Protein AF-A0A9D8H503-F1 (afdb_monomer_lite)

Sequence (81 aa):
MRARLTAIFLTVATALLALAPAALGADGEGLYGRTDDKVITFFAFGVIAFFAILVTVLSLLQIRLDNRKDRRTQDLKRLGS

pLDDT: mean 87.9, std 11.28, range [52.47, 98.69]

Secondary structure (DSSP, 8-state):
-HHHHHHHHHHHHHHHHHHHHHHS-TTS--TT-SPPHHHHHHHHHHHHHHHHHHHHHHHHHHHHHHHHHHHHHHHHHHH--

Structure (mmCIF, N/CA/C/O backbone):
data_AF-A0A9D8H503-F1
#
_entry.id   AF-A0A9D8H503-F1
#
loop_
_atom_site.group_PDB
_atom_site.id
_atom_site.type_symbol
_atom_site.label_atom_id
_atom_site.label_alt_id
_atom_site.label_comp_id
_atom_site.label_asym_id
_atom_site.label_entity_id
_atom_site.label_seq_id
_atom_site.pdbx_PDB_ins_code
_atom_site.Cartn_x
_atom_site.Cartn_y
_atom_site.Cartn_z
_atom_site.occupancy
_atom_site.B_iso_or_equiv
_atom_site.auth_seq_id
_atom_site.auth_comp_id
_atom_site.auth_asym_id
_atom_site.auth_atom_id
_atom_site.pdbx_PDB_model_num
ATOM 1 N N . MET A 1 1 ? 26.874 -34.968 2.807 1.00 65.25 1 MET A N 1
ATOM 2 C CA . MET A 1 1 ? 26.182 -33.679 3.058 1.00 65.25 1 MET A CA 1
ATOM 3 C C . MET A 1 1 ? 26.843 -32.511 2.324 1.00 65.25 1 MET A C 1
ATOM 5 O O . MET A 1 1 ? 26.158 -31.865 1.545 1.00 65.25 1 MET A O 1
ATOM 9 N N . ARG A 1 2 ? 28.163 -32.295 2.465 1.00 75.81 2 ARG A N 1
ATOM 10 C CA . ARG A 1 2 ? 28.911 -31.218 1.776 1.00 75.81 2 ARG A CA 1
ATOM 11 C C . ARG A 1 2 ? 28.742 -31.208 0.248 1.00 75.81 2 ARG A C 1
ATOM 13 O O . ARG A 1 2 ? 28.379 -30.180 -0.295 1.00 75.81 2 ARG A O 1
ATOM 20 N N . ALA A 1 3 ? 28.862 -32.368 -0.405 1.00 79.75 3 ALA A N 1
ATOM 21 C CA . ALA A 1 3 ? 28.675 -32.502 -1.857 1.00 79.75 3 ALA A CA 1
ATOM 22 C C . ALA A 1 3 ? 27.252 -32.152 -2.351 1.00 79.75 3 ALA A C 1
ATOM 24 O O . ALA A 1 3 ? 27.069 -31.702 -3.477 1.00 79.75 3 ALA A O 1
ATOM 25 N N . ARG A 1 4 ? 26.228 -32.342 -1.504 1.00 83.75 4 ARG A N 1
ATOM 26 C CA . ARG A 1 4 ? 24.842 -31.966 -1.831 1.00 83.75 4 ARG A CA 1
ATOM 27 C C . ARG A 1 4 ? 24.644 -30.458 -1.709 1.00 83.75 4 ARG A C 1
ATOM 29 O O . ARG A 1 4 ? 24.004 -29.865 -2.563 1.00 83.75 4 ARG A O 1
ATOM 36 N N . LEU A 1 5 ? 25.235 -29.843 -0.683 1.00 88.69 5 LEU A N 1
ATOM 37 C CA . LEU A 1 5 ? 25.201 -28.392 -0.495 1.00 88.69 5 LEU A CA 1
ATOM 38 C C . LEU A 1 5 ? 25.950 -27.659 -1.611 1.00 88.69 5 LEU A C 1
ATOM 40 O O . LEU A 1 5 ? 25.442 -26.670 -2.122 1.00 88.69 5 LEU A O 1
ATOM 44 N N . THR A 1 6 ? 27.105 -28.173 -2.042 1.00 90.56 6 THR A N 1
ATOM 45 C CA . THR A 1 6 ? 27.839 -27.609 -3.185 1.00 90.56 6 THR A CA 1
ATOM 46 C C . THR A 1 6 ? 27.058 -27.755 -4.486 1.00 90.56 6 THR A C 1
ATOM 48 O O . THR A 1 6 ? 27.026 -26.816 -5.271 1.00 90.56 6 THR A O 1
ATOM 51 N N . ALA A 1 7 ? 26.389 -28.893 -4.703 1.00 91.19 7 ALA A N 1
ATOM 52 C CA . ALA A 1 7 ? 25.551 -29.091 -5.883 1.00 91.19 7 ALA A CA 1
ATOM 53 C C . ALA A 1 7 ? 24.358 -28.125 -5.907 1.00 91.19 7 ALA A C 1
ATOM 55 O O . ALA A 1 7 ? 24.127 -27.503 -6.935 1.00 91.19 7 ALA A O 1
ATOM 56 N N . ILE A 1 8 ? 23.655 -27.954 -4.778 1.00 92.62 8 ILE A N 1
ATOM 57 C CA . ILE A 1 8 ? 22.537 -27.003 -4.636 1.00 92.62 8 ILE A CA 1
ATOM 58 C C . ILE A 1 8 ? 23.012 -25.562 -4.844 1.00 92.62 8 ILE A C 1
ATOM 60 O O . ILE A 1 8 ? 22.366 -24.789 -5.542 1.00 92.62 8 ILE A O 1
ATOM 64 N N . PHE A 1 9 ? 24.149 -25.194 -4.250 1.00 93.75 9 PHE A N 1
ATOM 65 C CA . PHE A 1 9 ? 24.715 -23.859 -4.414 1.00 93.75 9 PHE A CA 1
ATOM 66 C C . PHE A 1 9 ? 25.046 -23.571 -5.880 1.00 93.75 9 PHE A C 1
ATOM 68 O O . PHE A 1 9 ? 24.698 -22.509 -6.385 1.00 93.75 9 PHE A O 1
ATOM 75 N N . LEU A 1 10 ? 25.662 -24.532 -6.574 1.00 94.75 10 LEU A N 1
ATOM 76 C CA . LEU A 1 10 ? 25.986 -24.394 -7.989 1.00 94.75 10 LEU A CA 1
ATOM 77 C C . LEU A 1 10 ? 24.730 -24.292 -8.853 1.00 94.75 10 LEU A C 1
ATOM 79 O O . LEU A 1 10 ? 24.681 -23.396 -9.686 1.00 94.75 10 LEU A O 1
ATOM 83 N N . THR A 1 11 ? 23.702 -25.122 -8.633 1.00 93.94 11 THR A N 1
ATOM 84 C CA . THR A 1 11 ? 22.446 -25.015 -9.395 1.00 93.94 11 THR A CA 1
ATOM 85 C C . THR A 1 11 ? 21.747 -23.685 -9.166 1.00 93.94 11 THR A C 1
ATOM 87 O O . THR A 1 11 ? 21.339 -23.051 -10.138 1.00 93.94 11 THR A O 1
ATOM 90 N N . VAL A 1 12 ? 21.650 -23.222 -7.918 1.00 93.31 12 VAL A N 1
ATOM 91 C CA . VAL A 1 12 ? 21.051 -21.917 -7.595 1.00 93.31 12 VAL A CA 1
ATOM 92 C C . VAL A 1 12 ? 21.854 -20.779 -8.221 1.00 93.31 12 VAL A C 1
ATOM 94 O O . VAL A 1 12 ? 21.266 -19.908 -8.855 1.00 93.31 12 VAL A O 1
ATOM 97 N N . ALA A 1 13 ? 23.184 -20.805 -8.117 1.00 92.56 13 ALA A N 1
ATOM 98 C CA . ALA A 1 13 ? 24.040 -19.805 -8.745 1.00 92.56 13 ALA A CA 1
ATOM 99 C C . ALA A 1 13 ? 23.842 -19.788 -10.268 1.00 92.56 13 ALA A C 1
ATOM 101 O O . ALA A 1 13 ? 23.569 -18.736 -10.837 1.00 92.56 13 ALA A O 1
ATOM 102 N N . THR A 1 14 ? 23.877 -20.947 -10.932 1.00 91.25 14 THR A N 1
ATOM 103 C CA . THR A 1 14 ? 23.645 -21.023 -12.383 1.00 91.25 14 THR A CA 1
ATOM 104 C C . THR A 1 14 ? 22.241 -20.584 -12.788 1.00 91.25 14 THR A C 1
ATOM 106 O O . THR A 1 14 ? 22.095 -19.925 -13.812 1.00 91.25 14 THR A O 1
ATOM 109 N N . ALA A 1 15 ? 21.215 -20.884 -11.986 1.00 88.56 15 ALA A N 1
ATOM 110 C CA . ALA A 1 15 ? 19.851 -20.437 -12.248 1.00 88.56 15 ALA A CA 1
ATOM 111 C C . ALA A 1 15 ? 19.734 -18.908 -12.144 1.00 88.56 15 ALA A C 1
ATOM 113 O O . ALA A 1 15 ? 19.134 -18.279 -13.011 1.00 88.56 15 ALA A O 1
ATOM 114 N N . LEU A 1 16 ? 20.361 -18.300 -11.131 1.00 86.88 16 LEU A N 1
ATOM 115 C CA . LEU A 1 16 ? 20.404 -16.845 -10.970 1.00 86.88 16 LEU A CA 1
ATOM 116 C C . LEU A 1 16 ? 21.160 -16.162 -12.117 1.00 86.88 16 LEU A C 1
ATOM 118 O O . LEU A 1 16 ? 20.688 -15.154 -12.635 1.00 86.88 16 LEU A O 1
ATOM 122 N N . LEU A 1 17 ? 22.288 -16.727 -12.561 1.00 85.75 17 LEU A N 1
ATOM 123 C CA . LEU A 1 17 ? 23.020 -16.229 -13.730 1.00 85.75 17 LEU A CA 1
ATOM 124 C C . LEU A 1 17 ? 22.206 -16.360 -15.028 1.00 85.75 17 LEU A C 1
ATOM 126 O O . LEU A 1 17 ? 22.237 -15.452 -15.853 1.00 85.75 17 LEU A O 1
ATOM 130 N N . ALA A 1 18 ? 21.447 -17.445 -15.204 1.00 84.56 18 ALA A N 1
ATOM 131 C CA . ALA A 1 18 ? 20.589 -17.639 -16.375 1.00 84.56 18 ALA A CA 1
ATOM 132 C C . ALA A 1 18 ? 19.404 -16.655 -16.418 1.00 84.56 18 ALA A C 1
ATOM 134 O O . ALA A 1 18 ? 18.963 -16.267 -17.497 1.00 84.56 18 ALA A O 1
ATOM 135 N N . LEU A 1 19 ? 18.909 -16.228 -15.253 1.00 79.94 19 LEU A N 1
ATOM 136 C CA . LEU A 1 19 ? 17.853 -15.219 -15.115 1.00 79.94 19 LEU A CA 1
ATOM 137 C C . LEU A 1 19 ? 18.386 -13.775 -15.148 1.00 79.94 19 LEU A C 1
ATOM 139 O O . LEU A 1 19 ? 17.593 -12.841 -15.251 1.00 79.94 19 LEU A O 1
ATOM 143 N N . ALA A 1 20 ? 19.707 -13.569 -15.102 1.00 73.31 20 ALA A N 1
ATOM 144 C CA . ALA A 1 20 ? 20.310 -12.237 -15.072 1.00 73.31 20 ALA A CA 1
ATOM 145 C C . ALA A 1 20 ? 19.964 -11.360 -16.297 1.00 73.31 20 ALA A C 1
ATOM 147 O O . ALA A 1 20 ? 19.628 -10.195 -16.089 1.00 73.31 20 ALA A O 1
ATOM 148 N N . PRO A 1 21 ? 19.948 -11.866 -17.551 1.00 71.44 21 PRO A N 1
ATOM 149 C CA . PRO A 1 21 ? 19.542 -11.059 -18.706 1.00 71.44 21 PRO A CA 1
ATOM 150 C C . PRO A 1 21 ? 18.078 -10.606 -18.641 1.00 71.44 21 PRO A C 1
ATOM 152 O O . PRO A 1 21 ? 17.758 -9.498 -19.055 1.00 71.44 21 PRO A O 1
ATOM 155 N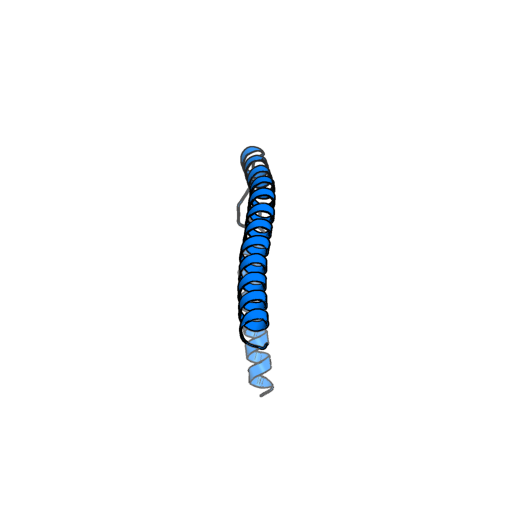 N . ALA A 1 22 ? 17.191 -11.434 -18.077 1.00 69.62 22 ALA A N 1
ATOM 156 C CA . ALA A 1 22 ? 15.789 -11.074 -17.872 1.00 69.62 22 ALA A CA 1
ATOM 157 C C . ALA A 1 22 ? 15.611 -10.039 -16.745 1.00 69.62 22 ALA A C 1
ATOM 159 O O . ALA A 1 22 ? 14.674 -9.247 -16.783 1.00 69.62 22 ALA A O 1
ATOM 160 N N . ALA A 1 23 ? 16.514 -10.023 -15.760 1.00 67.31 23 ALA A N 1
ATOM 161 C CA . ALA A 1 23 ? 16.514 -9.046 -14.674 1.00 67.31 23 ALA A CA 1
ATOM 162 C C . ALA A 1 23 ? 17.098 -7.681 -15.078 1.00 67.31 23 ALA A C 1
ATOM 164 O O . ALA A 1 23 ? 16.753 -6.673 -14.468 1.00 67.31 23 ALA A O 1
ATOM 165 N N . LEU A 1 24 ? 17.978 -7.642 -16.084 1.00 65.19 24 LEU A N 1
ATOM 166 C CA . LEU A 1 24 ? 18.628 -6.406 -16.531 1.00 65.19 24 LEU A CA 1
ATOM 167 C C . LEU A 1 24 ? 17.746 -5.536 -17.437 1.00 65.19 24 LEU A C 1
ATOM 169 O O . LEU A 1 24 ? 18.086 -4.372 -17.630 1.00 65.19 24 LEU A O 1
ATOM 173 N N . GLY A 1 25 ? 16.606 -6.055 -17.915 1.00 63.78 25 GLY A N 1
ATOM 174 C CA . GLY A 1 25 ? 15.712 -5.367 -18.848 1.00 63.78 25 GLY A CA 1
ATOM 175 C C . GLY A 1 25 ? 16.403 -5.129 -20.195 1.00 63.78 25 GLY A C 1
ATOM 176 O O . GLY A 1 25 ? 17.553 -4.711 -20.250 1.00 63.78 25 GLY A O 1
ATOM 177 N N . ALA A 1 26 ? 15.728 -5.375 -21.317 1.00 63.34 26 ALA A N 1
ATOM 178 C CA . ALA A 1 26 ? 16.334 -5.105 -22.629 1.00 63.34 26 ALA A CA 1
ATOM 179 C C . ALA A 1 26 ? 16.763 -3.625 -22.782 1.00 63.34 26 ALA A C 1
ATOM 181 O O . ALA A 1 26 ? 17.746 -3.349 -23.463 1.00 63.34 26 ALA A O 1
ATOM 182 N N . ASP A 1 27 ? 16.088 -2.721 -22.053 1.00 68.94 27 ASP A N 1
ATOM 183 C CA . ASP A 1 27 ? 16.292 -1.266 -22.061 1.00 68.94 27 ASP A CA 1
ATOM 184 C C . ASP A 1 27 ? 16.398 -0.647 -20.642 1.00 68.94 27 ASP A C 1
ATOM 186 O O . ASP A 1 27 ? 16.169 0.548 -20.455 1.00 68.94 27 ASP A O 1
ATOM 190 N N . GLY A 1 28 ? 16.699 -1.449 -19.608 1.00 64.88 28 GLY A N 1
ATOM 191 C CA . GLY A 1 28 ? 16.670 -0.997 -18.203 1.00 64.88 28 GLY A CA 1
ATOM 192 C C . GLY A 1 28 ? 15.258 -0.790 -17.630 1.00 64.88 28 GLY A C 1
ATOM 193 O O . GLY A 1 28 ? 15.085 -0.161 -16.585 1.00 64.88 28 GLY A O 1
ATOM 194 N N . GLU A 1 29 ? 14.238 -1.312 -18.310 1.00 69.25 29 GLU A N 1
ATOM 195 C CA . GLU A 1 29 ? 12.847 -1.268 -17.867 1.00 69.25 29 GLU A CA 1
ATOM 196 C C . GLU A 1 29 ? 12.537 -2.436 -16.917 1.00 69.25 29 GLU A C 1
ATOM 198 O O . GLU A 1 29 ? 12.970 -3.569 -17.132 1.00 69.25 29 GLU A O 1
ATOM 203 N N . GLY A 1 30 ? 11.794 -2.158 -15.840 1.00 68.88 30 GLY A N 1
ATOM 204 C CA . GLY A 1 30 ? 11.359 -3.184 -14.887 1.00 68.88 30 GLY A CA 1
ATOM 205 C C . GLY A 1 30 ? 10.322 -4.147 -15.484 1.00 68.88 30 GLY A C 1
ATOM 206 O O . GLY A 1 30 ? 9.881 -3.981 -16.614 1.00 68.88 30 GLY A O 1
ATOM 207 N N . LEU A 1 31 ? 9.856 -5.127 -14.698 1.00 74.31 31 LEU A N 1
ATOM 208 C CA . LEU A 1 31 ? 8.882 -6.155 -15.132 1.00 74.31 31 LEU A CA 1
ATOM 209 C C . LEU A 1 31 ? 7.576 -5.600 -15.734 1.00 74.31 31 LEU A C 1
ATOM 211 O O . LEU A 1 31 ? 6.885 -6.308 -16.459 1.00 74.31 31 LEU A O 1
ATOM 215 N N . TYR A 1 32 ? 7.223 -4.357 -15.403 1.00 76.88 32 TYR A N 1
ATOM 216 C CA . TYR A 1 32 ? 6.035 -3.669 -15.907 1.00 76.88 32 TYR A CA 1
ATOM 217 C C . TYR A 1 32 ? 6.277 -2.936 -17.247 1.00 76.88 32 TYR A C 1
ATOM 219 O O . TYR A 1 32 ? 5.323 -2.492 -17.879 1.00 76.88 32 TYR A O 1
ATOM 227 N N . GLY A 1 33 ? 7.533 -2.826 -17.695 1.00 80.81 33 GLY A N 1
ATOM 228 C CA . GLY A 1 33 ? 7.947 -1.993 -18.828 1.00 80.81 33 GLY A CA 1
ATOM 229 C C . GLY A 1 33 ? 8.041 -0.502 -18.476 1.00 80.81 33 GLY A C 1
ATOM 230 O O . GLY A 1 33 ? 7.990 -0.121 -17.301 1.00 80.81 33 GLY A O 1
ATOM 231 N N . ARG A 1 34 ? 8.186 0.351 -19.498 1.00 82.12 34 ARG A N 1
ATOM 232 C CA . ARG A 1 34 ? 8.165 1.818 -19.399 1.00 82.12 34 ARG A CA 1
ATOM 233 C C . ARG A 1 34 ? 6.867 2.274 -18.746 1.00 82.12 34 ARG A C 1
ATOM 235 O O . ARG A 1 34 ? 5.779 2.093 -19.292 1.00 82.12 34 ARG A O 1
ATOM 242 N N . THR A 1 35 ? 6.978 2.913 -17.592 1.00 85.44 35 THR A N 1
ATOM 243 C CA . THR A 1 35 ? 5.819 3.518 -16.946 1.00 85.44 35 THR A CA 1
ATOM 244 C C . THR A 1 35 ? 5.543 4.895 -17.545 1.00 85.44 35 THR A C 1
ATOM 246 O O . THR A 1 35 ? 6.416 5.759 -17.521 1.00 85.44 35 THR A O 1
ATOM 249 N N . ASP A 1 36 ? 4.320 5.113 -18.027 1.00 88.88 36 ASP A N 1
ATOM 250 C CA . ASP A 1 36 ? 3.838 6.435 -18.442 1.00 88.88 36 ASP A CA 1
ATOM 251 C C . ASP A 1 36 ? 3.228 7.217 -17.266 1.00 88.88 36 ASP A C 1
ATOM 253 O O . ASP A 1 36 ? 2.694 6.625 -16.318 1.00 88.88 36 ASP A O 1
ATOM 257 N N . ASP A 1 37 ? 3.189 8.550 -17.375 1.00 93.25 37 ASP A N 1
ATOM 258 C CA . ASP A 1 37 ? 2.592 9.465 -16.385 1.00 93.25 37 ASP A CA 1
ATOM 259 C C . ASP A 1 37 ? 1.180 9.049 -15.962 1.00 93.25 37 ASP A C 1
ATOM 261 O O . ASP A 1 37 ? 0.810 9.144 -14.790 1.00 93.25 37 ASP A O 1
ATOM 265 N N . LYS A 1 38 ? 0.389 8.523 -16.904 1.00 92.69 38 LYS A N 1
ATOM 266 C CA . LYS A 1 38 ? -0.964 8.029 -16.639 1.00 92.69 38 LYS A CA 1
ATOM 267 C 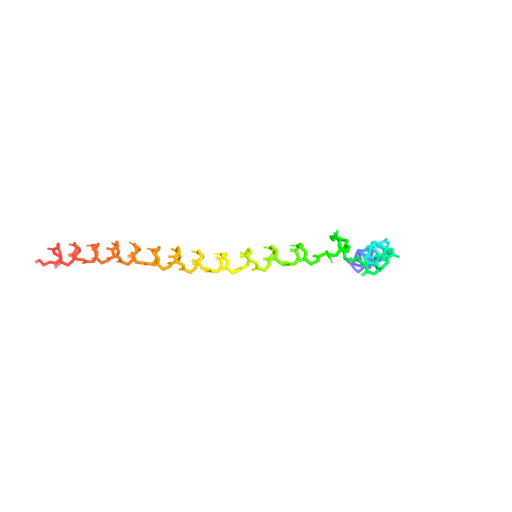C . LYS A 1 38 ? -0.957 6.879 -15.631 1.00 92.69 38 LYS A C 1
ATOM 269 O O . LYS A 1 38 ? -1.762 6.880 -14.701 1.00 92.69 38 LYS A O 1
ATOM 274 N N . VAL A 1 39 ? -0.068 5.903 -15.810 1.00 93.44 39 VAL A N 1
ATOM 275 C CA . VAL A 1 39 ? 0.018 4.726 -14.936 1.00 93.44 39 VAL A CA 1
ATOM 276 C C . VAL A 1 39 ? 0.448 5.149 -13.537 1.00 93.44 39 VAL A C 1
ATOM 278 O O . VAL A 1 39 ? -0.202 4.767 -12.565 1.00 93.44 39 VAL A O 1
ATOM 281 N N . ILE A 1 40 ? 1.489 5.982 -13.436 1.00 93.88 40 ILE A N 1
ATOM 282 C CA . ILE A 1 40 ? 1.996 6.477 -12.146 1.00 93.88 40 ILE A CA 1
ATOM 283 C C . ILE A 1 40 ? 0.906 7.262 -11.416 1.00 93.88 40 ILE A C 1
ATOM 285 O O . ILE A 1 40 ? 0.667 7.040 -10.230 1.00 93.88 40 ILE A O 1
ATOM 289 N N . THR A 1 41 ? 0.199 8.134 -12.133 1.00 96.12 41 THR A N 1
ATOM 290 C CA . THR A 1 41 ? -0.860 8.969 -11.561 1.00 96.12 41 THR A CA 1
ATOM 291 C C . THR A 1 41 ? -2.011 8.129 -11.011 1.00 96.12 41 THR A C 1
ATOM 293 O O . THR A 1 41 ? -2.412 8.305 -9.860 1.00 96.12 41 THR A O 1
ATOM 296 N N . PHE A 1 42 ? -2.531 7.171 -11.787 1.00 97.00 42 PHE A N 1
ATOM 297 C CA . PHE A 1 42 ? -3.608 6.300 -11.306 1.00 97.00 42 PHE A CA 1
ATOM 298 C C . PHE A 1 42 ? -3.157 5.380 -10.172 1.00 97.00 42 PHE A C 1
ATOM 300 O O . PHE A 1 42 ? -3.928 5.146 -9.241 1.00 97.00 42 PHE A O 1
ATOM 307 N N . PHE A 1 43 ? -1.913 4.903 -10.207 1.00 95.94 43 PHE A N 1
ATOM 308 C CA . PHE A 1 43 ? -1.340 4.138 -9.107 1.00 95.94 43 PHE A CA 1
ATOM 309 C C . PHE A 1 43 ? -1.290 4.969 -7.818 1.00 95.94 43 PHE A C 1
ATOM 311 O O . PHE A 1 43 ? -1.757 4.510 -6.777 1.00 95.94 43 PHE A O 1
ATOM 318 N N . ALA A 1 44 ? -0.816 6.217 -7.891 1.00 97.38 44 ALA A N 1
ATOM 319 C CA . ALA A 1 44 ? -0.773 7.126 -6.748 1.00 97.38 44 ALA A CA 1
ATOM 320 C C . ALA A 1 44 ? -2.173 7.407 -6.176 1.00 97.38 44 ALA A C 1
ATOM 322 O O . ALA A 1 44 ? -2.364 7.333 -4.960 1.00 97.38 44 ALA A O 1
ATOM 323 N N . PHE A 1 45 ? -3.179 7.643 -7.027 1.00 98.25 45 PHE A N 1
ATOM 324 C CA . PHE A 1 45 ? -4.569 7.763 -6.571 1.00 98.25 45 PHE A CA 1
ATOM 325 C C . PHE A 1 45 ? -5.081 6.482 -5.906 1.00 98.25 45 PHE A C 1
ATOM 327 O O . PHE A 1 45 ? -5.762 6.556 -4.881 1.00 98.25 45 PHE A O 1
ATOM 334 N N . GLY A 1 46 ? -4.710 5.316 -6.437 1.00 98.06 46 GLY A N 1
ATOM 335 C CA . GLY A 1 46 ? -5.005 4.023 -5.826 1.00 98.06 46 GLY A CA 1
ATOM 336 C C . GLY A 1 46 ? -4.421 3.896 -4.418 1.00 98.06 46 GLY A C 1
ATOM 337 O O . GLY A 1 46 ? -5.133 3.500 -3.499 1.00 98.06 46 GLY A O 1
ATOM 338 N N . VAL A 1 47 ? -3.161 4.294 -4.220 1.00 98.38 47 VAL A N 1
ATOM 339 C CA . VAL A 1 47 ? -2.496 4.276 -2.906 1.00 98.38 47 VAL A CA 1
ATOM 340 C C . VAL A 1 47 ? -3.198 5.207 -1.912 1.00 98.38 47 VAL A C 1
ATOM 342 O O . VAL A 1 47 ? -3.468 4.804 -0.780 1.00 98.38 47 VAL A O 1
ATOM 345 N N . ILE A 1 48 ? -3.551 6.425 -2.333 1.00 98.12 48 ILE A N 1
ATOM 346 C CA . ILE A 1 48 ? -4.281 7.388 -1.492 1.00 98.12 48 ILE A CA 1
ATOM 347 C C . ILE A 1 48 ? -5.636 6.807 -1.060 1.00 98.12 48 ILE A C 1
ATOM 349 O O . ILE A 1 48 ? -5.955 6.785 0.131 1.00 98.12 48 ILE A O 1
ATOM 353 N N . ALA A 1 49 ? -6.418 6.295 -2.016 1.00 98.44 49 ALA A N 1
ATOM 354 C CA . ALA A 1 49 ? -7.722 5.700 -1.740 1.00 98.44 49 ALA A CA 1
ATOM 355 C C . ALA A 1 49 ? -7.606 4.461 -0.839 1.00 98.44 49 ALA A C 1
ATOM 357 O O . ALA A 1 49 ? -8.390 4.305 0.097 1.00 98.44 49 ALA A O 1
ATOM 358 N N . PHE A 1 50 ? -6.604 3.609 -1.075 1.00 98.38 50 PHE A N 1
ATOM 359 C CA . PHE A 1 50 ? -6.346 2.418 -0.272 1.00 98.38 50 PHE A CA 1
ATOM 360 C C . PHE A 1 50 ? -6.141 2.766 1.200 1.00 98.38 50 PHE A C 1
ATOM 362 O O . PHE A 1 50 ? -6.808 2.182 2.050 1.00 98.38 50 PHE A O 1
ATOM 369 N N . PHE A 1 51 ? -5.281 3.737 1.516 1.00 98.31 51 PHE A N 1
ATOM 370 C CA . PHE A 1 51 ? -5.045 4.117 2.909 1.00 98.31 51 PHE A CA 1
ATOM 371 C C . PHE A 1 51 ? -6.276 4.749 3.560 1.00 98.31 51 PHE A C 1
ATOM 373 O O . PHE A 1 51 ? -6.590 4.411 4.702 1.00 98.31 51 PHE A O 1
ATOM 380 N N . ALA A 1 52 ? -7.013 5.599 2.840 1.00 98.44 52 ALA A N 1
ATOM 381 C CA . ALA A 1 52 ? -8.250 6.185 3.353 1.00 98.44 52 ALA A CA 1
ATOM 382 C C . ALA A 1 52 ? -9.288 5.105 3.706 1.00 98.44 52 ALA A C 1
ATOM 384 O O . ALA A 1 52 ? -9.873 5.124 4.793 1.00 98.44 52 ALA A O 1
ATOM 385 N N . ILE A 1 53 ? -9.480 4.128 2.815 1.00 98.69 53 ILE A N 1
ATOM 386 C CA . ILE A 1 53 ? -10.410 3.013 3.022 1.00 98.69 53 ILE A CA 1
ATOM 387 C C . ILE A 1 53 ? -9.911 2.106 4.145 1.00 98.69 53 ILE A C 1
ATOM 389 O O . ILE A 1 53 ? -10.680 1.783 5.047 1.00 98.69 53 ILE A O 1
ATOM 393 N N . LEU A 1 54 ? -8.637 1.714 4.119 1.00 98.38 54 LEU A N 1
ATOM 394 C CA . LEU A 1 54 ? -8.048 0.810 5.102 1.00 98.38 54 LEU A CA 1
ATOM 395 C C . LEU A 1 54 ? -8.182 1.379 6.512 1.00 98.38 54 LEU A C 1
ATOM 397 O O . LEU A 1 54 ? -8.716 0.700 7.384 1.00 98.38 54 LEU A O 1
ATOM 401 N N . VAL A 1 55 ? -7.763 2.628 6.730 1.00 98.25 55 VAL A N 1
ATOM 402 C CA . VAL A 1 55 ? -7.867 3.275 8.046 1.00 98.25 55 VAL A CA 1
ATOM 403 C C . VAL A 1 55 ? -9.325 3.328 8.494 1.00 98.25 55 VAL A C 1
ATOM 405 O O . VAL A 1 55 ? -9.636 2.899 9.602 1.00 98.25 55 VAL A O 1
ATOM 408 N N . THR A 1 56 ? -10.234 3.750 7.612 1.00 98.50 56 THR A N 1
ATOM 409 C CA . THR A 1 56 ? -11.669 3.828 7.921 1.00 98.50 56 THR A CA 1
ATOM 410 C C . THR A 1 56 ? -12.241 2.468 8.328 1.00 98.50 56 THR A C 1
ATOM 412 O O . THR A 1 56 ? -12.902 2.349 9.360 1.00 98.50 56 THR A O 1
ATOM 415 N N . VAL A 1 57 ? -11.973 1.421 7.546 1.00 98.56 57 VAL A N 1
ATOM 416 C CA . VAL A 1 57 ? -12.472 0.065 7.809 1.00 98.56 57 VAL A CA 1
ATOM 417 C C . VAL A 1 57 ? -11.900 -0.481 9.112 1.00 98.56 57 VAL A C 1
ATOM 419 O O . VAL A 1 57 ? -12.656 -1.016 9.924 1.00 98.56 57 VAL A O 1
ATOM 422 N N . LEU A 1 58 ? -10.595 -0.326 9.346 1.00 98.38 58 LEU A N 1
ATOM 423 C CA . LEU A 1 58 ? -9.955 -0.791 10.576 1.00 98.38 58 LEU A CA 1
ATOM 424 C C . LEU A 1 58 ? -10.506 -0.057 11.803 1.00 98.38 58 LEU A C 1
ATOM 426 O O . LEU A 1 58 ? -10.800 -0.712 12.802 1.00 98.38 58 LEU A O 1
ATOM 430 N N . SER A 1 59 ? -10.724 1.258 11.730 1.00 98.25 59 SER A N 1
ATOM 431 C CA . SER A 1 59 ? -11.347 2.026 12.815 1.00 98.25 59 SER A CA 1
ATOM 432 C C . SER A 1 59 ? -12.774 1.555 13.105 1.00 98.25 59 SER A C 1
ATOM 434 O O . SER A 1 59 ? -13.122 1.311 14.260 1.00 98.25 59 SER A O 1
ATOM 436 N N . LEU A 1 60 ? -13.598 1.350 12.071 1.00 98.31 60 LEU A N 1
ATOM 437 C CA . LEU A 1 60 ? -14.959 0.827 12.243 1.00 98.31 60 LEU A CA 1
ATOM 438 C C . LEU A 1 60 ? -14.962 -0.590 12.829 1.00 98.3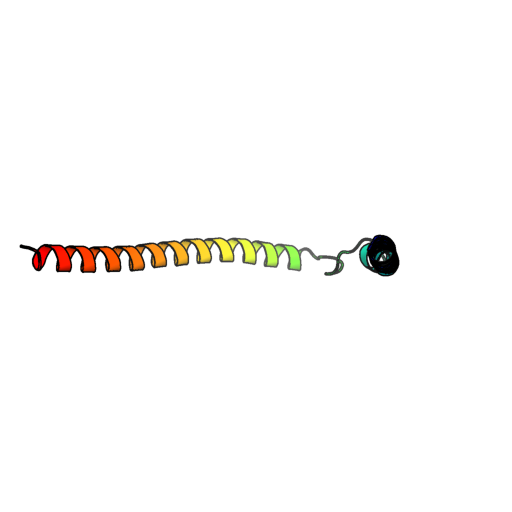1 60 LEU A C 1
ATOM 440 O O . LEU A 1 60 ? -15.806 -0.913 13.670 1.00 98.31 60 LEU A O 1
ATOM 444 N N . LEU A 1 61 ? -14.018 -1.435 12.412 1.00 98.19 61 LEU A N 1
ATOM 445 C CA . LEU A 1 61 ? -13.860 -2.784 12.941 1.00 98.19 61 LEU A CA 1
ATOM 446 C C . LEU A 1 61 ? -13.478 -2.755 14.427 1.00 98.19 61 LEU A C 1
ATOM 448 O O . LEU A 1 61 ? -14.089 -3.479 15.214 1.00 98.19 61 LEU A O 1
ATOM 452 N N . GLN A 1 62 ? -12.523 -1.906 14.818 1.00 96.75 62 GLN A N 1
ATOM 453 C CA . GLN A 1 62 ? -12.129 -1.722 16.219 1.00 96.75 62 GLN A CA 1
ATOM 454 C C . GLN A 1 62 ? -13.333 -1.310 17.072 1.00 96.75 62 GLN A C 1
ATOM 456 O O . GLN A 1 62 ? -13.662 -2.003 18.033 1.00 96.75 62 GLN A O 1
ATOM 461 N N . ILE A 1 63 ? -14.088 -0.294 16.636 1.00 97.12 63 ILE A N 1
ATOM 462 C CA . ILE A 1 63 ? -15.307 0.163 17.323 1.00 97.12 63 ILE A CA 1
ATOM 463 C C . ILE A 1 63 ? -16.322 -0.979 17.480 1.00 97.12 63 ILE A C 1
ATO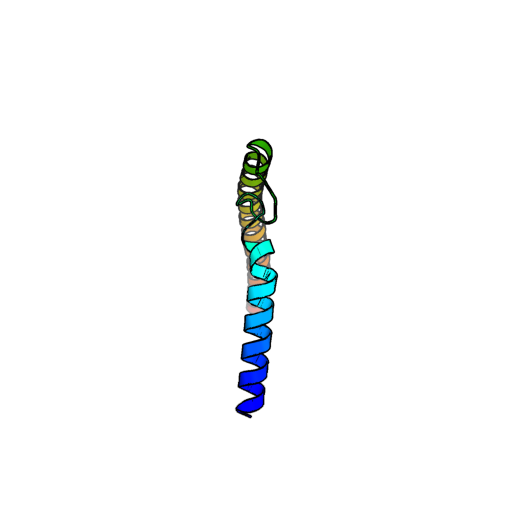M 465 O O . ILE A 1 63 ? -16.918 -1.163 18.542 1.00 97.12 63 ILE A O 1
ATOM 469 N N . ARG A 1 64 ? -16.546 -1.779 16.431 1.00 95.88 64 ARG A N 1
ATOM 470 C CA . ARG A 1 64 ? -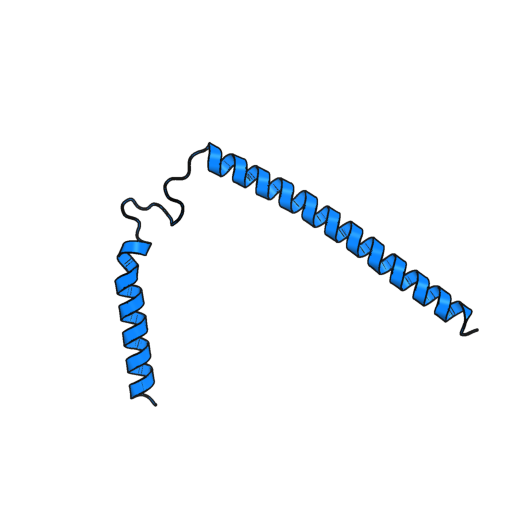17.476 -2.923 16.478 1.00 95.88 64 ARG A CA 1
ATOM 471 C C . ARG A 1 64 ? -17.024 -3.993 17.472 1.00 95.88 64 ARG A C 1
ATOM 473 O O . ARG A 1 64 ? -17.866 -4.560 18.171 1.00 95.88 64 ARG A O 1
ATOM 480 N N . LEU A 1 65 ? -15.728 -4.293 17.515 1.00 96.69 65 LEU A N 1
ATOM 481 C CA . LEU A 1 65 ? -15.167 -5.308 18.403 1.00 96.69 65 LEU A CA 1
ATOM 482 C C . LEU A 1 65 ? -15.208 -4.865 19.863 1.00 96.69 65 LEU A C 1
ATOM 484 O O . LEU A 1 65 ? -15.611 -5.662 20.711 1.00 96.69 65 LEU A O 1
ATOM 488 N N . ASP A 1 66 ? -14.862 -3.614 20.149 1.00 96.38 66 ASP A N 1
ATOM 489 C CA . ASP A 1 66 ? -14.867 -3.094 21.516 1.00 96.38 66 ASP A CA 1
ATOM 490 C C . ASP A 1 66 ? -16.292 -2.982 22.059 1.00 96.38 66 ASP A C 1
ATOM 492 O O . ASP A 1 66 ? -16.580 -3.537 23.117 1.00 96.38 66 ASP A O 1
ATOM 496 N N . ASN A 1 67 ? -17.243 -2.495 21.255 1.00 95.00 67 ASN A N 1
ATOM 497 C CA . ASN A 1 67 ? -18.665 -2.528 21.616 1.00 95.00 67 ASN A CA 1
ATOM 498 C C . ASN A 1 67 ? -19.166 -3.946 21.947 1.00 95.00 67 ASN A C 1
ATOM 500 O O . ASN A 1 67 ? -20.013 -4.134 22.822 1.00 95.00 67 ASN A O 1
ATOM 504 N N . ARG A 1 68 ? -18.671 -4.975 21.245 1.00 94.12 68 ARG A N 1
ATOM 505 C CA . ARG A 1 68 ? -19.039 -6.371 21.523 1.00 94.12 68 ARG A CA 1
ATOM 506 C C . ARG A 1 68 ? -18.424 -6.870 22.833 1.00 94.12 68 ARG A C 1
ATOM 508 O O . ARG A 1 68 ? -19.087 -7.617 23.554 1.00 94.12 68 ARG A O 1
ATOM 515 N N . LYS A 1 69 ? -17.177 -6.496 23.129 1.00 93.00 69 LYS A N 1
ATOM 516 C CA . LYS A 1 69 ? -16.500 -6.841 24.390 1.00 93.00 69 LYS A CA 1
ATOM 517 C C . LYS A 1 69 ? -17.175 -6.165 25.580 1.00 93.00 69 LYS A C 1
ATOM 519 O O . LYS A 1 69 ? -17.412 -6.829 26.590 1.00 93.00 69 LYS A O 1
ATOM 524 N N . ASP A 1 70 ? -17.549 -4.900 25.437 1.00 93.75 70 ASP A N 1
ATOM 525 C CA . ASP A 1 70 ? -18.188 -4.124 26.498 1.00 93.75 70 ASP A CA 1
ATOM 526 C C . ASP A 1 70 ? -19.550 -4.700 26.870 1.00 93.75 70 ASP A C 1
ATOM 528 O O . ASP A 1 70 ? -19.820 -4.910 28.051 1.00 93.75 70 ASP A O 1
ATOM 532 N N . ARG A 1 71 ? -20.368 -5.070 25.873 1.00 92.38 71 ARG A N 1
ATOM 533 C CA . ARG A 1 71 ? -21.652 -5.757 26.105 1.00 92.38 71 ARG A CA 1
ATOM 534 C C . ARG A 1 71 ? -21.475 -7.036 26.919 1.00 92.38 71 ARG A C 1
ATOM 536 O O . ARG A 1 71 ? -22.117 -7.202 27.947 1.00 92.38 71 ARG A O 1
ATOM 543 N N . ARG A 1 72 ? -20.536 -7.900 26.517 1.00 92.19 72 ARG A N 1
ATOM 544 C CA . ARG A 1 72 ? -20.242 -9.146 27.248 1.00 92.19 72 ARG A CA 1
ATOM 545 C C . ARG A 1 72 ? -19.765 -8.879 28.671 1.00 92.19 72 ARG A C 1
ATOM 547 O O . ARG A 1 72 ? -20.157 -9.585 29.590 1.00 92.19 72 ARG A O 1
ATOM 554 N N . THR A 1 73 ? -18.931 -7.861 28.855 1.00 92.94 73 THR A N 1
ATOM 555 C CA . THR A 1 73 ? -18.417 -7.481 30.175 1.00 92.94 73 THR A CA 1
ATOM 556 C C . THR A 1 73 ? -19.538 -6.971 31.079 1.00 92.94 73 THR A C 1
ATOM 558 O O . THR A 1 73 ? -19.580 -7.319 32.255 1.00 92.94 73 THR A O 1
ATOM 561 N N . GLN A 1 74 ? -20.461 -6.169 30.544 1.00 91.94 74 GLN A N 1
ATOM 562 C CA . GLN A 1 74 ? -21.633 -5.690 31.279 1.00 91.94 74 GLN A CA 1
ATOM 563 C C . GLN A 1 74 ? -22.577 -6.833 31.654 1.00 91.94 74 GLN A C 1
ATOM 565 O O . GLN A 1 74 ? -23.027 -6.885 32.796 1.00 91.94 74 GLN A O 1
ATOM 570 N N . ASP A 1 75 ? -22.832 -7.766 30.737 1.00 91.06 75 ASP A N 1
ATOM 571 C CA . ASP A 1 75 ? -23.673 -8.934 31.006 1.00 91.06 75 ASP A CA 1
ATOM 572 C C . ASP A 1 75 ? -23.064 -9.814 32.108 1.00 91.06 75 ASP A C 1
ATOM 574 O O . ASP A 1 75 ? -23.754 -10.185 33.053 1.00 91.06 75 ASP A O 1
ATOM 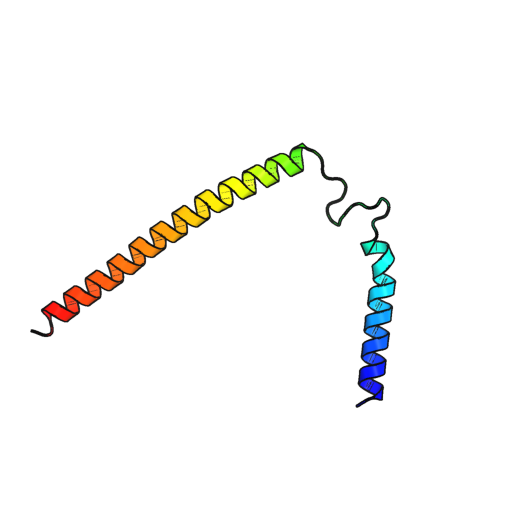578 N N . LEU A 1 76 ? -21.750 -10.067 32.061 1.00 91.19 76 LEU A N 1
ATOM 579 C CA . LEU A 1 76 ? -21.044 -10.802 33.117 1.00 91.19 76 LEU A CA 1
ATOM 580 C C . LEU A 1 76 ? -21.102 -10.080 34.470 1.00 91.19 76 LEU A C 1
ATOM 582 O O . LEU A 1 76 ? -21.331 -10.722 35.489 1.00 91.19 76 LEU A O 1
ATOM 586 N N . LYS A 1 77 ? -20.943 -8.749 34.493 1.00 90.50 77 LYS A N 1
ATOM 587 C CA . LYS A 1 77 ? -21.067 -7.952 35.726 1.00 90.50 77 LYS A CA 1
ATOM 588 C C . LYS A 1 77 ? -22.476 -7.997 36.321 1.00 90.50 77 LYS A C 1
ATOM 590 O O . LYS A 1 77 ? -22.598 -7.947 37.535 1.00 90.50 77 LYS A O 1
ATOM 595 N N . ARG A 1 78 ? -23.518 -8.085 35.487 1.00 85.50 78 ARG A N 1
ATOM 596 C CA . ARG A 1 78 ? -24.918 -8.211 35.932 1.00 85.50 78 ARG A CA 1
ATOM 597 C C . ARG A 1 78 ? -25.258 -9.600 36.470 1.00 85.50 78 ARG A C 1
ATOM 599 O O . ARG A 1 78 ? -26.147 -9.709 37.299 1.00 85.50 78 ARG A O 1
ATOM 606 N N . LEU A 1 79 ? -24.601 -10.645 35.967 1.00 86.88 79 LEU A N 1
ATOM 607 C CA . LEU A 1 79 ? -24.834 -12.037 36.376 1.00 86.88 79 LEU A CA 1
ATOM 608 C C . LEU A 1 79 ? -23.950 -12.481 37.555 1.00 86.88 79 LEU A C 1
ATOM 610 O O . LEU A 1 79 ? -24.237 -13.499 38.174 1.00 86.88 79 LEU A O 1
ATOM 614 N N . GLY A 1 80 ? -22.855 -11.763 37.824 1.00 75.62 80 GLY A N 1
ATOM 615 C CA . GLY A 1 80 ? -21.891 -12.049 38.895 1.00 75.62 80 GLY A CA 1
ATOM 616 C C . GLY A 1 80 ? -22.100 -11.261 40.195 1.00 75.62 80 GLY A C 1
ATOM 617 O O . GLY A 1 80 ? -21.188 -11.238 41.021 1.00 75.62 80 GLY A O 1
ATOM 618 N N . SER A 1 81 ? -23.251 -10.602 40.355 1.00 52.47 81 SER A N 1
ATOM 619 C CA . SER A 1 81 ? -23.760 -10.014 41.606 1.00 52.47 81 SER A CA 1
ATOM 620 C C . SER A 1 81 ? -24.951 -10.816 42.104 1.00 52.47 81 SER A C 1
ATOM 622 O O . SER A 1 81 ? -25.058 -11.013 43.329 1.00 52.47 81 SER A O 1
#

Foldseek 3Di:
DVVVVVVVVVVVVVVCVVCVVVCCDPVNAHPVGDDDPVNVVVVVVVVVVVVVVVVVVVVVVVVVVVVVVVVVVVVCVVVVD

Radius of gyration: 27.1 Å; chains: 1; bounding box: 54×43×64 Å